Protein AF-A0A534K0C1-F1 (afdb_monomer)

Solvent-accessible surface area (backbone atoms only — not comparable to full-atom values): 7566 Å² total; per-residue (Å²): 139,73,54,65,60,50,39,18,54,50,48,46,52,52,16,50,33,26,53,71,53,78,34,94,55,69,45,80,50,69,63,67,37,82,47,80,21,15,47,16,18,49,89,58,89,22,43,82,37,86,69,65,59,19,77,55,49,61,50,10,54,48,38,34,54,49,29,53,73,37,49,39,75,43,71,44,80,50,68,13,74,98,70,35,84,88,45,22,37,27,16,32,52,31,39,59,28,68,31,44,72,66,38,44,57,21,38,42,40,24,34,36,50,50,46,41,39,15,38,53,53,39,26,73,43,63,38,65,68,30,44,50,49,32,62,79,65,69,54,90,45,86,92,80,108

Radius of gyration: 15.82 Å; Cα contacts (8 Å, |Δi|>4): 281; chains: 1; bounding box: 41×24×43 Å

Nearest PDB structures (foldseek):
  1uwk-assembly1_A  TM=9.991E-01  e=9.475E-19  Pseudomonas putida
  2v7g-assembly1_A  TM=9.984E-01  e=1.342E-18  Pseudomonas putida
  1uwl-assembly1_B  TM=9.986E-01  e=1.597E-18  Pseudomonas putida
  7jfz-assembly1_A  TM=9.959E-01  e=2.134E-18  Legionella pneumophila subsp. pneumophila str. Philadelphia 1
  2fkn-assembly2_D  TM=1.002E+00  e=3.023E-18  Bacillus subtilis

Secondary structure (DSSP, 8-state):
---TTHHHHHHHHHHHHHHHTSSSS-EEEE--S-STTSEE-TTTTTTT-TTS-TT--HHHHHHHHHHHHHT-SEEEEEESTTT-TTS-EEEEEEEEE-S-HHHHHHHHHHHHHHHHHHHHHHHHTT-HHHHHHHHHTT---TTT-

Sequence (145 aa):
WLGYGERARFGMVINRMVASGELSGPIVITRDHLDAGSVASPYRETEGMRDRSDPIADWPILNALLNTAAGADLVAVHNGGGVGIGYSTHAGALVVCDGTEDAERRIERVLTTDPGMGVVRHADAGYEDAIRFAKDHDIRMPSLE

Foldseek 3Di:
DDAAPRQLVVLLVQLQCLQVCVDVFKDKDWDPLPDLQWKQACVPNQPPQLQPCRRVQVRNVVLQVQLVVLPFPDKDWDAQPPNGHPRMIGMITMAMSGNDPVSSSSSNRNSNSNSLSSLQVNVVSPDPVSLVVCVVVVPDDPVND

Mean predicted aligned error: 2.22 Å

Structure (mmCIF, N/CA/C/O backbone):
data_AF-A0A534K0C1-F1
#
_entry.id   AF-A0A534K0C1-F1
#
loop_
_atom_site.group_PDB
_atom_site.id
_atom_site.type_symbol
_atom_site.label_atom_id
_atom_site.label_alt_id
_atom_site.label_comp_id
_atom_site.label_asym_id
_atom_site.label_entity_id
_atom_site.label_seq_id
_atom_site.pdbx_PDB_ins_code
_atom_site.Cartn_x
_atom_site.Cartn_y
_atom_site.Cartn_z
_atom_site.occupancy
_atom_site.B_iso_or_equiv
_atom_site.auth_seq_id
_atom_site.auth_comp_id
_atom_site.auth_asym_id
_atom_site.auth_atom_id
_atom_site.pdbx_PDB_model_num
ATOM 1 N N . TRP A 1 1 ? -2.227 -14.553 0.857 1.00 93.50 1 TRP A N 1
ATOM 2 C CA . TRP A 1 1 ? -1.949 -13.258 0.214 1.00 93.50 1 TRP A CA 1
ATOM 3 C C . TRP A 1 1 ? -3.206 -12.844 -0.517 1.00 93.50 1 TRP A C 1
ATOM 5 O O . TRP A 1 1 ? -3.766 -13.693 -1.194 1.00 93.50 1 TRP A O 1
ATOM 15 N N . LEU A 1 2 ? -3.679 -11.617 -0.297 1.00 98.06 2 LEU A N 1
ATOM 16 C CA . LEU A 1 2 ? -4.923 -11.093 -0.874 1.00 98.06 2 LEU A CA 1
ATOM 17 C C . LEU A 1 2 ? -4.597 -10.006 -1.905 1.00 98.06 2 LEU A C 1
ATOM 19 O O . LEU A 1 2 ? -3.699 -9.189 -1.667 1.00 98.06 2 LEU A O 1
ATOM 23 N N . GLY A 1 3 ? -5.318 -9.999 -3.023 1.00 96.12 3 GLY A N 1
ATOM 24 C CA . GLY A 1 3 ? -5.173 -9.036 -4.115 1.00 96.12 3 GLY A CA 1
ATOM 25 C C . GLY A 1 3 ? -6.109 -7.825 -4.017 1.00 96.12 3 GLY A C 1
ATOM 26 O O . GLY A 1 3 ? -6.735 -7.562 -2.986 1.00 96.12 3 GLY A O 1
ATOM 27 N N . TYR A 1 4 ? -6.198 -7.074 -5.119 1.00 98.00 4 TYR A N 1
ATOM 28 C CA . TYR A 1 4 ? -7.147 -5.968 -5.275 1.00 98.00 4 TYR A CA 1
ATOM 29 C C . TYR A 1 4 ? -8.593 -6.442 -5.043 1.00 98.00 4 TYR A C 1
ATOM 31 O O . TYR A 1 4 ? -8.958 -7.555 -5.416 1.00 98.00 4 TYR A O 1
ATOM 39 N N . GLY A 1 5 ? -9.411 -5.617 -4.386 1.00 96.94 5 GLY A N 1
ATOM 40 C CA . GLY A 1 5 ? -10.784 -5.950 -3.983 1.00 96.94 5 GLY A CA 1
ATOM 41 C C . GLY A 1 5 ? -10.867 -6.878 -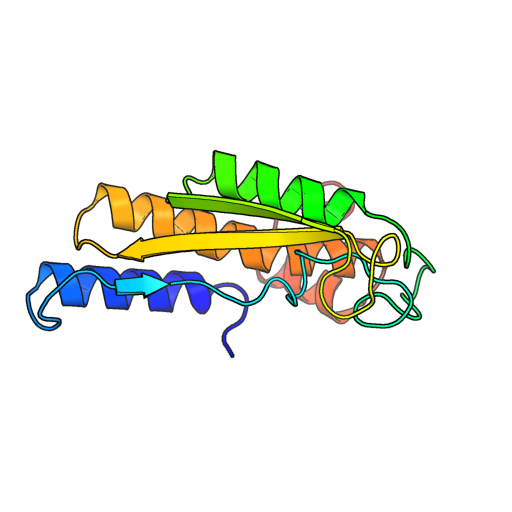2.763 1.00 96.94 5 GLY A C 1
ATOM 42 O O . GLY A 1 5 ? -11.583 -6.582 -1.803 1.00 96.94 5 GLY A O 1
ATOM 43 N N . GLU A 1 6 ? -10.087 -7.961 -2.739 1.00 98.50 6 GLU A N 1
ATOM 44 C CA . GLU A 1 6 ? -10.049 -8.903 -1.613 1.00 98.50 6 GLU A CA 1
ATOM 45 C C . GLU A 1 6 ? -9.558 -8.245 -0.319 1.00 98.50 6 GLU A C 1
ATOM 47 O O . GLU A 1 6 ? -10.139 -8.479 0.742 1.00 98.50 6 GLU A O 1
ATOM 52 N N . ARG A 1 7 ? -8.524 -7.390 -0.396 1.00 98.69 7 ARG A N 1
ATOM 53 C CA . ARG A 1 7 ? -7.996 -6.657 0.770 1.00 98.69 7 ARG A CA 1
ATOM 54 C C . ARG A 1 7 ? -9.055 -5.758 1.409 1.00 98.69 7 ARG A C 1
ATOM 56 O O . ARG A 1 7 ? -9.263 -5.848 2.616 1.00 98.69 7 ARG A O 1
ATOM 63 N N . ALA A 1 8 ? -9.751 -4.945 0.612 1.00 98.44 8 ALA A N 1
ATOM 64 C CA . ALA A 1 8 ? -10.809 -4.064 1.106 1.00 98.44 8 ALA A CA 1
ATOM 65 C C . ALA A 1 8 ? -11.951 -4.864 1.744 1.00 98.44 8 ALA A C 1
ATOM 67 O O . ALA A 1 8 ? -12.356 -4.573 2.870 1.00 98.44 8 ALA A O 1
ATOM 68 N N . ARG A 1 9 ? -12.404 -5.940 1.084 1.00 98.62 9 ARG A N 1
ATOM 69 C CA . ARG A 1 9 ? -13.422 -6.839 1.644 1.00 98.62 9 ARG A CA 1
ATOM 70 C C . ARG A 1 9 ? -12.983 -7.428 2.983 1.00 98.62 9 ARG A C 1
ATOM 72 O O . ARG A 1 9 ? -13.763 -7.414 3.931 1.00 98.62 9 ARG A O 1
ATOM 79 N N . PHE A 1 10 ? -11.755 -7.934 3.063 1.00 98.75 10 PHE A N 1
ATOM 80 C CA . PHE A 1 10 ? -11.210 -8.506 4.290 1.00 98.75 10 PHE A CA 1
ATOM 81 C C . PHE A 1 10 ? -11.162 -7.472 5.421 1.00 98.75 10 PHE A C 1
ATOM 83 O O . PHE A 1 10 ? -11.671 -7.740 6.506 1.00 98.75 10 PHE A O 1
ATOM 90 N N . GLY A 1 11 ? -10.634 -6.273 5.158 1.00 98.62 11 GLY A N 1
ATOM 91 C CA . GLY A 1 11 ? -10.549 -5.215 6.164 1.00 98.62 11 GLY A CA 1
ATOM 92 C C . GLY A 1 11 ? -11.909 -4.768 6.693 1.00 98.62 11 GLY A C 1
ATOM 93 O O . GLY A 1 11 ? -12.073 -4.618 7.902 1.00 98.62 11 GLY A O 1
ATOM 94 N N . MET A 1 12 ? -12.913 -4.634 5.822 1.00 98.62 12 MET A N 1
ATOM 95 C CA . MET A 1 12 ? -14.276 -4.299 6.251 1.00 98.62 12 MET A CA 1
ATOM 96 C C . MET A 1 12 ? -14.887 -5.388 7.1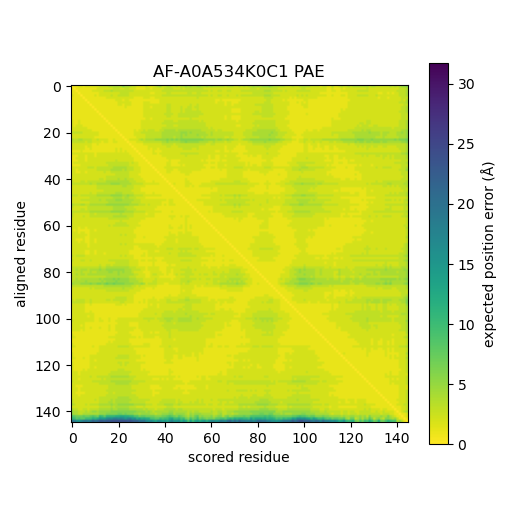42 1.00 98.62 12 MET A C 1
ATOM 98 O O . MET A 1 12 ? -15.526 -5.068 8.142 1.00 98.62 12 MET A O 1
ATOM 102 N N . VAL A 1 13 ? -14.674 -6.674 6.825 1.00 98.75 13 VAL A N 1
ATOM 103 C CA . VAL A 1 13 ? -15.142 -7.777 7.686 1.00 98.75 13 VAL A CA 1
ATOM 104 C C . VAL A 1 13 ? -14.475 -7.710 9.058 1.00 98.75 13 VAL A C 1
ATOM 106 O O . VAL A 1 13 ? -15.177 -7.761 10.064 1.00 98.75 13 VAL A O 1
ATOM 109 N N . ILE A 1 14 ? -13.154 -7.517 9.113 1.00 98.81 14 ILE A N 1
ATOM 110 C CA . ILE A 1 14 ? -12.428 -7.374 10.383 1.00 98.81 14 ILE A CA 1
ATOM 111 C C . ILE A 1 14 ? -12.965 -6.187 11.191 1.00 98.81 14 ILE A C 1
ATOM 113 O O . ILE A 1 14 ? -13.250 -6.343 12.376 1.00 98.81 14 ILE A O 1
ATOM 117 N N . ASN A 1 15 ? -13.182 -5.029 10.562 1.00 98.88 15 ASN A N 1
ATOM 118 C CA . ASN A 1 15 ? -13.728 -3.860 11.252 1.00 98.88 15 ASN A CA 1
ATOM 119 C C . ASN A 1 15 ? -15.119 -4.134 11.843 1.00 98.88 15 ASN A C 1
ATOM 121 O O . ASN A 1 15 ? -15.382 -3.782 12.990 1.00 98.88 15 ASN A O 1
ATOM 125 N N . ARG A 1 16 ? -15.995 -4.838 11.115 1.00 98.75 16 ARG A N 1
ATOM 126 C CA . ARG A 1 16 ? -17.322 -5.236 11.624 1.00 98.75 16 ARG A CA 1
ATOM 127 C C . ARG A 1 16 ? -17.237 -6.230 12.779 1.00 98.75 16 ARG A C 1
ATOM 129 O O . ARG A 1 16 ? -18.015 -6.133 13.726 1.00 98.75 16 ARG A O 1
ATOM 136 N N . MET A 1 17 ? -16.291 -7.164 12.732 1.00 98.88 17 MET A N 1
ATOM 137 C CA . MET A 1 17 ? -16.059 -8.102 13.831 1.00 98.88 17 MET A CA 1
ATOM 138 C C . MET A 1 17 ? -15.576 -7.377 15.097 1.00 98.88 17 MET A C 1
ATOM 140 O O . MET A 1 17 ? -16.030 -7.713 16.188 1.00 98.88 17 MET A O 1
ATOM 144 N N . VAL A 1 18 ? -14.742 -6.338 14.964 1.00 98.81 18 VAL A N 1
ATOM 145 C CA . VAL A 1 18 ? -14.370 -5.454 16.087 1.00 98.81 18 VAL A CA 1
ATOM 146 C C . VAL A 1 18 ? -15.591 -4.685 16.602 1.00 98.81 18 VAL A C 1
ATOM 148 O O . VAL A 1 18 ? -15.852 -4.691 17.802 1.00 98.81 18 VAL A O 1
ATOM 151 N N . ALA A 1 19 ? -16.393 -4.094 15.711 1.00 98.69 19 ALA A N 1
ATOM 152 C CA . ALA A 1 19 ? -17.593 -3.337 16.084 1.00 98.69 19 ALA A CA 1
ATOM 153 C C . ALA A 1 19 ? -18.636 -4.186 16.836 1.00 98.69 19 ALA A C 1
ATOM 155 O O . ALA A 1 19 ? -19.276 -3.714 17.773 1.00 98.69 19 ALA A O 1
ATOM 156 N N . SER A 1 20 ? -18.807 -5.447 16.428 1.00 98.62 20 SER A N 1
ATOM 157 C CA . SER A 1 20 ? -19.745 -6.390 17.054 1.00 98.62 20 SER A CA 1
ATOM 158 C C . SER A 1 20 ? -19.242 -7.001 18.368 1.00 98.62 20 SER A C 1
ATOM 160 O O . SER A 1 20 ? -20.021 -7.633 19.080 1.00 98.62 20 SER A O 1
ATOM 162 N N . GLY A 1 21 ? -17.956 -6.834 18.691 1.00 98.56 21 GLY A N 1
ATOM 163 C CA . GLY A 1 21 ? -17.312 -7.472 19.838 1.00 98.56 21 GLY A CA 1
ATOM 164 C C . GLY A 1 21 ? -16.950 -8.948 19.634 1.00 98.56 21 GLY A C 1
ATOM 165 O O . GLY A 1 21 ? -16.501 -9.585 20.585 1.00 98.56 21 GLY A O 1
ATOM 166 N N . GLU A 1 22 ? -17.107 -9.503 18.423 1.00 98.69 22 GLU A N 1
ATOM 167 C CA . GLU A 1 22 ? -16.575 -10.832 18.075 1.00 98.69 22 GLU A CA 1
ATOM 168 C C . GLU A 1 22 ? -15.044 -10.864 18.213 1.00 98.69 22 GLU A C 1
ATOM 170 O O . GLU A 1 22 ? -14.474 -11.842 18.700 1.00 98.69 22 GLU A O 1
ATOM 175 N N . LEU A 1 23 ? -14.379 -9.764 17.844 1.00 98.50 23 LEU A N 1
ATOM 176 C CA . LEU A 1 23 ? -12.972 -9.519 18.154 1.00 98.50 23 LEU A CA 1
ATOM 177 C C . LEU A 1 23 ? -12.864 -8.611 19.380 1.00 98.50 23 LEU A C 1
ATOM 179 O O . LEU A 1 23 ? -13.482 -7.552 19.446 1.00 98.50 23 LEU A O 1
ATOM 183 N N . SER A 1 24 ? -12.036 -9.011 20.347 1.00 98.25 24 SER A N 1
ATOM 184 C CA . SER A 1 24 ? -11.956 -8.367 21.665 1.00 98.25 24 SER A CA 1
ATOM 185 C C . SER A 1 24 ? -11.278 -6.991 21.679 1.00 98.25 24 SER A C 1
ATOM 187 O O . SER A 1 24 ? -11.190 -6.371 22.737 1.00 98.25 24 SER A O 1
ATOM 189 N N . GLY A 1 25 ? -10.743 -6.521 20.552 1.00 98.25 25 GLY A N 1
ATOM 190 C CA . GLY A 1 25 ? -10.083 -5.224 20.456 1.00 98.25 25 GLY A CA 1
ATOM 191 C C . GLY A 1 25 ? -9.660 -4.869 19.029 1.00 98.25 25 GLY A C 1
ATOM 192 O O . GLY A 1 25 ? -9.810 -5.699 18.128 1.00 98.25 25 GLY A O 1
ATOM 193 N N . PRO A 1 26 ? -9.132 -3.648 18.820 1.00 98.69 26 PRO A N 1
ATOM 194 C CA . PRO A 1 26 ? -8.742 -3.170 17.500 1.00 98.69 26 PRO A CA 1
ATOM 195 C C . PRO A 1 26 ? -7.664 -4.029 16.839 1.00 98.69 26 PRO A C 1
ATOM 197 O O . PRO A 1 26 ? -6.756 -4.533 17.504 1.00 98.69 26 PRO A O 1
ATOM 200 N N . ILE A 1 27 ? -7.733 -4.137 15.513 1.00 98.81 27 ILE A N 1
ATOM 201 C CA . ILE A 1 27 ? -6.785 -4.905 14.698 1.00 98.81 27 ILE A CA 1
ATOM 202 C C . ILE A 1 27 ? -6.060 -3.978 13.731 1.00 98.81 27 ILE A C 1
ATOM 204 O O . ILE A 1 27 ? -6.682 -3.179 13.039 1.00 98.81 27 ILE A O 1
ATOM 208 N N . VAL A 1 28 ? -4.740 -4.118 13.636 1.00 98.75 28 VAL A N 1
ATOM 209 C CA . VAL A 1 28 ? -3.944 -3.434 12.612 1.00 98.75 28 VAL A CA 1
ATOM 210 C C . VAL A 1 28 ? -3.843 -4.318 11.376 1.00 98.75 28 VAL A C 1
ATOM 212 O O . VAL A 1 28 ? -3.424 -5.472 11.470 1.00 98.75 28 VAL A O 1
ATOM 215 N N . ILE A 1 29 ? -4.175 -3.763 10.213 1.00 98.75 29 ILE A N 1
ATOM 216 C CA . ILE A 1 29 ? -3.898 -4.373 8.911 1.00 98.75 29 ILE A CA 1
ATOM 217 C C . ILE A 1 29 ? -2.739 -3.616 8.277 1.00 98.75 29 ILE A C 1
ATOM 219 O O . ILE A 1 29 ? -2.788 -2.399 8.119 1.00 98.75 29 ILE A O 1
ATOM 223 N N . THR A 1 30 ? -1.695 -4.352 7.919 1.00 98.38 30 THR A N 1
ATOM 224 C CA . THR A 1 30 ? -0.476 -3.833 7.297 1.00 98.38 30 THR A CA 1
ATOM 225 C C . THR A 1 30 ? 0.094 -4.868 6.327 1.00 98.38 30 THR A C 1
ATOM 227 O O . THR A 1 30 ? -0.445 -5.970 6.183 1.00 98.38 30 THR A O 1
ATOM 230 N N . ARG A 1 31 ? 1.201 -4.522 5.676 1.00 98.62 31 ARG A N 1
ATOM 231 C CA . ARG A 1 31 ? 1.998 -5.391 4.810 1.00 98.62 31 ARG A CA 1
ATOM 232 C C . ARG A 1 31 ? 3.481 -5.043 4.922 1.00 98.62 31 ARG A C 1
ATOM 234 O O . ARG A 1 31 ? 3.848 -4.002 5.464 1.00 98.62 31 ARG A O 1
ATOM 241 N N . ASP A 1 32 ? 4.326 -5.903 4.367 1.00 98.56 32 ASP A N 1
ATOM 242 C CA . ASP A 1 32 ? 5.701 -5.516 4.053 1.00 98.56 32 ASP A CA 1
ATOM 243 C C . ASP A 1 32 ? 5.706 -4.401 2.983 1.00 98.56 32 ASP A C 1
ATOM 245 O O . ASP A 1 32 ? 4.730 -4.191 2.258 1.00 98.56 32 ASP A O 1
ATOM 249 N N . HIS A 1 33 ? 6.815 -3.675 2.873 1.00 98.69 33 HIS A N 1
ATOM 250 C CA . HIS A 1 33 ? 7.054 -2.716 1.799 1.00 98.69 33 HIS A CA 1
ATOM 251 C C . HIS A 1 33 ? 7.288 -3.413 0.444 1.00 98.69 33 HIS A C 1
ATOM 253 O O . HIS A 1 33 ? 7.167 -2.760 -0.594 1.00 98.69 33 HIS A O 1
ATOM 259 N N . LEU A 1 34 ? 7.594 -4.717 0.449 1.00 98.56 34 LEU A N 1
ATOM 260 C CA . LEU A 1 34 ? 7.551 -5.583 -0.727 1.00 98.56 34 LEU A CA 1
ATOM 261 C C . LEU A 1 34 ? 6.087 -5.874 -1.088 1.00 98.56 34 LEU A C 1
ATOM 263 O O . LEU A 1 34 ? 5.463 -6.782 -0.539 1.00 98.56 34 LEU A O 1
ATOM 267 N N . ASP A 1 35 ? 5.544 -5.091 -2.015 1.00 98.62 35 ASP A N 1
ATOM 268 C CA . ASP A 1 35 ? 4.221 -5.300 -2.604 1.00 98.62 35 ASP A CA 1
ATOM 269 C C . ASP A 1 35 ? 4.140 -4.660 -3.998 1.00 98.62 35 ASP A C 1
ATOM 271 O O . ASP A 1 35 ? 4.962 -3.818 -4.364 1.00 98.62 35 ASP A O 1
ATOM 275 N N . ALA A 1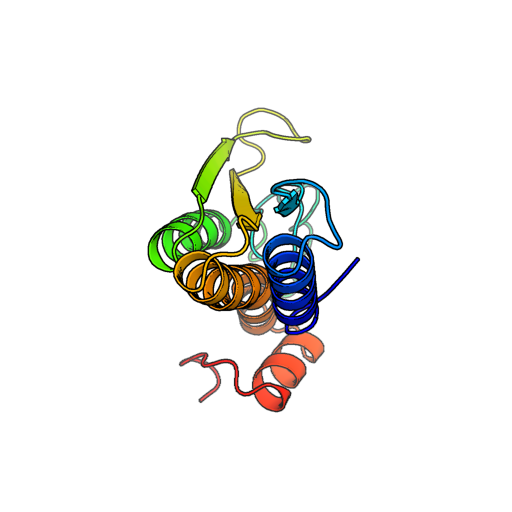 36 ? 3.142 -5.060 -4.790 1.00 96.75 36 ALA A N 1
ATOM 276 C CA . ALA A 1 36 ? 3.078 -4.794 -6.230 1.00 96.75 36 ALA A CA 1
ATOM 277 C C . ALA A 1 36 ? 3.200 -3.305 -6.622 1.00 96.75 36 ALA A C 1
ATOM 279 O O . ALA A 1 36 ? 3.693 -2.987 -7.703 1.00 96.75 36 ALA A O 1
ATOM 280 N N . GLY A 1 37 ? 2.733 -2.383 -5.777 1.00 98.12 37 GLY A N 1
ATOM 281 C CA . GLY A 1 37 ? 2.737 -0.943 -6.060 1.00 98.12 37 GLY A CA 1
ATOM 282 C C . GLY A 1 37 ? 3.713 -0.122 -5.229 1.00 98.12 37 GLY A C 1
ATOM 283 O O . GLY A 1 37 ? 3.731 1.097 -5.370 1.00 98.12 37 GLY A O 1
ATOM 284 N N . SER A 1 38 ? 4.476 -0.742 -4.328 1.00 98.69 38 SER A N 1
ATOM 285 C CA . SER A 1 38 ? 5.081 -0.023 -3.203 1.00 98.69 38 SER A CA 1
ATOM 286 C C . SER A 1 38 ? 6.597 -0.091 -3.134 1.00 98.69 38 SER A C 1
ATOM 288 O O . SER A 1 38 ? 7.168 0.347 -2.139 1.00 98.69 38 SER A O 1
ATOM 290 N N . VAL A 1 39 ? 7.269 -0.606 -4.161 1.00 98.81 39 VAL A N 1
ATOM 291 C CA . VAL A 1 39 ? 8.730 -0.713 -4.190 1.00 98.81 39 VAL A CA 1
ATOM 292 C C . VAL A 1 39 ? 9.278 -0.498 -5.596 1.00 98.81 39 VAL A C 1
ATOM 294 O O . VAL A 1 39 ? 8.724 -0.980 -6.581 1.00 98.81 39 VAL A O 1
ATOM 297 N N . ALA A 1 40 ? 10.390 0.228 -5.664 1.00 98.81 40 ALA A N 1
ATOM 298 C CA . ALA A 1 40 ? 11.319 0.234 -6.782 1.00 98.81 40 ALA A CA 1
ATOM 299 C C . ALA A 1 40 ? 12.649 -0.343 -6.285 1.00 98.81 40 ALA A C 1
ATOM 301 O O . ALA A 1 40 ? 13.264 0.216 -5.374 1.00 98.81 40 ALA A O 1
ATOM 302 N N . SER A 1 41 ? 13.062 -1.482 -6.840 1.00 98.69 41 SER A N 1
ATOM 303 C CA . SER A 1 41 ? 14.306 -2.176 -6.504 1.00 98.69 41 SER A CA 1
ATOM 304 C C . SER A 1 41 ? 14.814 -2.971 -7.720 1.00 98.69 41 SER A C 1
ATOM 306 O O . SER A 1 41 ? 14.396 -4.114 -7.925 1.00 98.69 41 SER A O 1
ATOM 308 N N . PRO A 1 42 ? 15.723 -2.391 -8.531 1.00 98.44 42 PRO A N 1
ATOM 309 C CA . PRO A 1 42 ? 16.172 -2.976 -9.804 1.00 98.44 42 PRO A CA 1
ATOM 310 C C . PRO A 1 42 ? 16.923 -4.307 -9.704 1.00 98.44 42 PRO A C 1
ATOM 312 O O . PRO A 1 42 ? 17.194 -4.928 -10.721 1.00 98.44 42 PRO A O 1
ATOM 315 N N . TYR A 1 43 ? 17.302 -4.718 -8.495 1.00 97.81 43 TYR A N 1
ATOM 316 C CA . TYR A 1 43 ? 18.033 -5.960 -8.222 1.00 97.81 43 TYR A CA 1
ATOM 317 C C . TYR A 1 43 ? 17.172 -6.969 -7.449 1.00 97.81 43 TYR A C 1
ATOM 319 O O . TYR A 1 43 ? 17.703 -7.865 -6.789 1.00 97.81 43 TYR A O 1
ATOM 327 N N . ARG A 1 44 ? 15.851 -6.733 -7.412 1.00 98.50 44 ARG A N 1
ATOM 328 C CA . ARG A 1 44 ? 14.879 -7.571 -6.714 1.00 98.50 44 ARG A CA 1
ATOM 329 C C . ARG A 1 44 ? 13.475 -7.405 -7.310 1.00 98.50 44 ARG A C 1
ATOM 331 O O . ARG A 1 44 ? 13.182 -8.008 -8.331 1.00 98.50 44 ARG A O 1
ATOM 338 N N . GLU A 1 45 ? 12.586 -6.613 -6.710 1.00 98.69 45 GLU A N 1
ATOM 339 C CA . GLU A 1 45 ? 11.161 -6.579 -7.091 1.00 98.69 45 GLU A CA 1
ATOM 340 C C . GLU A 1 45 ? 10.867 -5.979 -8.461 1.00 98.69 45 GLU A C 1
ATOM 342 O O . GLU A 1 45 ? 9.846 -6.304 -9.063 1.00 98.69 45 GLU A O 1
ATOM 347 N N . THR A 1 46 ? 11.721 -5.075 -8.934 1.00 98.75 46 THR A N 1
ATOM 348 C CA . THR A 1 46 ? 11.547 -4.405 -10.227 1.00 98.75 46 THR A CA 1
ATOM 349 C C . THR A 1 46 ? 12.654 -4.772 -11.204 1.00 98.75 46 THR A C 1
ATOM 351 O O . THR A 1 46 ? 12.851 -4.064 -12.183 1.00 98.75 46 THR A O 1
ATOM 354 N N . GLU A 1 47 ? 13.374 -5.865 -10.947 1.00 98.69 47 GLU A N 1
ATOM 355 C CA . GLU A 1 47 ? 14.378 -6.397 -11.864 1.00 98.69 47 GLU A CA 1
ATOM 356 C C . GLU A 1 47 ? 13.714 -6.926 -13.142 1.00 98.69 47 GLU A C 1
ATOM 358 O O . GLU A 1 47 ? 12.819 -7.772 -13.097 1.00 98.69 47 GLU A O 1
ATOM 363 N N . GLY A 1 48 ? 14.170 -6.444 -14.298 1.00 98.38 48 GLY A N 1
ATOM 364 C CA . GLY A 1 48 ? 13.740 -6.939 -15.599 1.00 98.38 48 GLY A CA 1
ATOM 365 C C . GLY A 1 48 ? 12.290 -6.601 -15.934 1.00 98.38 48 GLY A C 1
ATOM 366 O O . GLY A 1 48 ? 11.608 -7.419 -16.558 1.00 98.38 48 GLY A O 1
ATOM 367 N N . MET A 1 49 ? 11.807 -5.414 -15.545 1.00 98.69 49 MET A N 1
ATOM 368 C CA . MET A 1 49 ? 10.477 -4.955 -15.956 1.00 98.69 49 MET A CA 1
ATOM 369 C C . MET A 1 49 ? 10.366 -4.996 -17.489 1.00 98.69 49 MET A C 1
ATOM 371 O O . MET A 1 49 ? 11.317 -4.675 -18.204 1.00 98.69 49 MET A O 1
ATOM 375 N N . ARG A 1 50 ? 9.199 -5.390 -18.016 1.00 98.06 50 ARG A N 1
ATOM 376 C CA . ARG A 1 50 ? 8.975 -5.598 -19.461 1.00 98.06 50 ARG A CA 1
ATOM 377 C C . ARG A 1 50 ? 9.373 -4.393 -20.324 1.00 98.06 50 ARG A C 1
ATOM 379 O O . ARG A 1 50 ? 9.9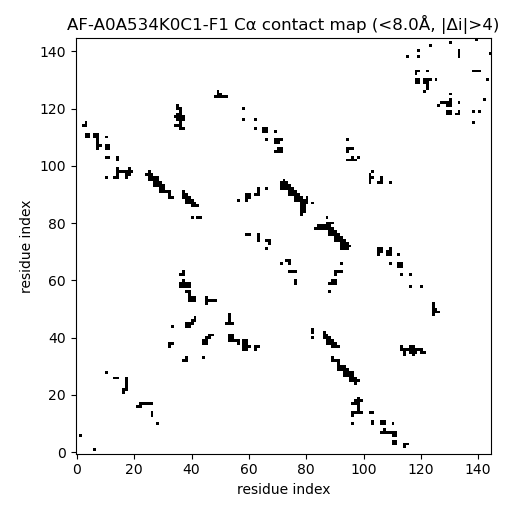10 -4.572 -21.416 1.00 98.06 50 ARG A O 1
ATOM 386 N N . ASP A 1 51 ? 9.125 -3.188 -19.832 1.00 98.25 51 ASP A N 1
ATOM 387 C CA . ASP A 1 51 ? 9.442 -1.908 -20.469 1.00 98.25 51 ASP A CA 1
ATOM 388 C C . ASP A 1 51 ? 10.787 -1.304 -20.017 1.00 98.25 51 ASP A C 1
ATOM 390 O O . ASP A 1 51 ? 11.169 -0.232 -20.484 1.00 98.25 51 ASP A O 1
ATOM 394 N N . ARG A 1 52 ? 11.529 -2.003 -19.147 1.00 98.25 52 ARG A N 1
ATOM 395 C CA . ARG A 1 52 ? 12.789 -1.569 -18.521 1.00 98.25 52 ARG A CA 1
ATOM 396 C C . ARG A 1 52 ? 12.653 -0.370 -17.578 1.00 98.25 52 ARG A C 1
ATOM 398 O O . ARG A 1 52 ? 13.621 0.361 -17.356 1.00 98.25 52 ARG A O 1
ATOM 405 N N . SER A 1 53 ? 11.468 -0.173 -17.001 1.00 98.56 53 SER A N 1
ATOM 406 C CA . SER A 1 53 ? 11.195 0.839 -15.967 1.00 98.56 53 SER A CA 1
ATOM 407 C C . SER A 1 53 ? 11.785 0.513 -14.585 1.00 98.56 53 SER A C 1
ATOM 409 O O . SER A 1 53 ? 11.422 1.144 -13.591 1.00 98.56 53 SER A O 1
ATOM 411 N N . ASP A 1 54 ? 12.712 -0.444 -14.495 1.00 98.44 54 ASP A N 1
ATOM 412 C CA . ASP A 1 54 ? 13.287 -0.993 -13.267 1.00 98.44 54 ASP A CA 1
ATOM 413 C C . ASP A 1 54 ? 13.639 0.068 -12.201 1.00 98.44 54 ASP A C 1
ATOM 415 O O . ASP A 1 54 ? 13.226 -0.111 -11.049 1.00 98.44 54 ASP A O 1
ATOM 419 N N . PRO A 1 55 ? 14.355 1.176 -12.516 1.00 98.06 55 PRO A N 1
ATOM 420 C CA . PRO A 1 55 ? 14.787 2.153 -11.514 1.00 98.06 55 PRO A CA 1
ATOM 421 C C . PRO A 1 55 ? 13.765 3.261 -11.215 1.00 98.06 55 PRO A C 1
ATOM 423 O O . PRO A 1 55 ? 14.071 4.147 -10.415 1.00 98.06 55 PRO A O 1
ATOM 426 N N . ILE A 1 56 ? 12.582 3.264 -11.841 1.00 98.69 56 ILE A N 1
ATOM 427 C CA . ILE A 1 56 ? 11.593 4.335 -11.654 1.00 98.69 56 ILE A CA 1
ATOM 428 C C . ILE A 1 56 ? 11.009 4.269 -10.235 1.00 98.69 56 ILE A C 1
ATOM 430 O O . ILE A 1 56 ? 10.183 3.413 -9.913 1.00 98.69 56 ILE A O 1
ATOM 434 N N . ALA A 1 57 ? 11.430 5.213 -9.389 1.00 98.50 57 ALA A N 1
ATOM 435 C CA . ALA A 1 57 ? 11.039 5.314 -7.983 1.00 98.50 57 ALA A CA 1
ATOM 436 C C . ALA A 1 57 ? 9.803 6.198 -7.732 1.00 98.50 57 ALA A C 1
ATOM 438 O O . ALA A 1 57 ? 9.420 6.388 -6.578 1.00 98.50 57 ALA A O 1
ATOM 439 N N . ASP A 1 58 ? 9.150 6.705 -8.778 1.00 98.81 58 ASP A N 1
ATOM 440 C CA . ASP A 1 58 ? 7.938 7.521 -8.634 1.00 98.81 58 ASP A CA 1
ATOM 441 C C . ASP A 1 58 ? 6.785 6.711 -8.021 1.00 98.81 58 ASP A C 1
ATOM 443 O O . ASP A 1 58 ? 6.074 7.193 -7.143 1.00 98.81 58 ASP A O 1
ATOM 447 N N . TRP A 1 59 ? 6.644 5.442 -8.413 1.00 98.75 59 TRP A N 1
ATOM 448 C CA . TRP A 1 59 ? 5.574 4.549 -7.960 1.00 98.75 59 TRP A CA 1
ATOM 449 C C . TRP A 1 59 ? 5.488 4.359 -6.436 1.00 98.75 59 TRP A C 1
ATOM 451 O O . TRP A 1 59 ? 4.415 4.605 -5.883 1.00 98.75 59 TRP A O 1
ATOM 461 N N . PRO A 1 60 ? 6.559 3.976 -5.708 1.00 98.81 60 PRO A N 1
ATOM 462 C CA . PRO A 1 60 ? 6.501 3.882 -4.249 1.00 98.81 60 PRO A CA 1
ATOM 463 C C . PRO A 1 60 ? 6.230 5.234 -3.569 1.00 98.81 60 PRO A C 1
ATOM 465 O O . PRO A 1 60 ? 5.573 5.269 -2.530 1.00 98.81 60 PRO A O 1
ATOM 468 N N . ILE A 1 61 ? 6.679 6.355 -4.145 1.00 98.81 61 ILE A N 1
ATOM 469 C CA . ILE A 1 61 ? 6.381 7.695 -3.612 1.00 98.81 61 ILE A CA 1
ATOM 470 C C . ILE A 1 61 ? 4.889 8.011 -3.794 1.00 98.81 61 ILE A C 1
ATOM 472 O O . ILE A 1 61 ? 4.224 8.429 -2.845 1.00 98.81 61 ILE A O 1
ATOM 476 N N . LEU A 1 62 ? 4.333 7.748 -4.980 1.00 98.81 62 LEU A N 1
ATOM 477 C CA . LEU A 1 62 ? 2.905 7.900 -5.262 1.00 98.81 62 LEU A CA 1
ATOM 478 C C . LEU A 1 62 ? 2.047 6.961 -4.409 1.00 98.81 62 LEU A C 1
ATOM 480 O O . LEU A 1 62 ? 0.990 7.380 -3.947 1.00 98.81 62 LEU A O 1
ATOM 484 N N . ASN A 1 63 ? 2.499 5.734 -4.135 1.00 98.88 63 ASN A N 1
ATOM 485 C CA . ASN A 1 63 ? 1.834 4.818 -3.206 1.00 98.88 63 ASN A CA 1
ATOM 486 C C . ASN A 1 63 ? 1.707 5.441 -1.806 1.00 98.88 63 ASN A C 1
ATOM 488 O O . ASN A 1 63 ? 0.614 5.469 -1.244 1.00 98.88 63 ASN A O 1
ATOM 492 N N . ALA A 1 64 ? 2.792 6.009 -1.271 1.00 98.88 64 ALA A N 1
ATOM 493 C CA . ALA A 1 64 ? 2.769 6.680 0.027 1.00 98.88 64 ALA A CA 1
ATOM 494 C C . ALA A 1 64 ? 1.832 7.900 0.040 1.00 98.88 64 ALA A C 1
ATOM 496 O O . ALA A 1 64 ? 1.012 8.049 0.951 1.00 98.88 64 ALA A O 1
ATOM 497 N N . LEU A 1 65 ? 1.914 8.758 -0.981 1.00 98.88 65 LEU A N 1
ATOM 498 C CA . LEU A 1 65 ? 1.068 9.950 -1.095 1.00 98.88 65 LEU A CA 1
ATOM 499 C C . LEU A 1 65 ? -0.414 9.582 -1.229 1.00 98.88 65 LEU A C 1
ATOM 501 O O . LEU A 1 65 ? -1.260 10.173 -0.556 1.00 98.88 65 LEU A O 1
ATOM 505 N N . LEU A 1 66 ? -0.732 8.577 -2.046 1.00 98.69 66 LEU A N 1
ATOM 506 C CA . LEU A 1 66 ? -2.102 8.126 -2.250 1.00 98.69 66 LEU A CA 1
ATOM 507 C C . LEU A 1 66 ? -2.673 7.467 -0.992 1.00 98.69 66 LEU A C 1
ATOM 509 O O . LEU A 1 66 ? -3.806 7.763 -0.629 1.00 98.69 66 LEU A O 1
ATOM 513 N N . ASN A 1 67 ? -1.895 6.647 -0.282 1.00 98.81 67 ASN A N 1
ATOM 514 C CA . ASN A 1 67 ? -2.330 6.052 0.985 1.00 98.81 67 ASN A CA 1
ATOM 515 C C . ASN A 1 67 ? -2.523 7.106 2.084 1.00 98.81 67 ASN A C 1
ATOM 517 O O . ASN A 1 67 ? -3.473 7.016 2.862 1.00 98.81 67 ASN A O 1
ATOM 521 N N . THR A 1 68 ? -1.686 8.148 2.100 1.00 98.88 68 THR A N 1
ATOM 522 C CA . THR A 1 68 ? -1.881 9.317 2.973 1.00 98.88 68 THR A CA 1
ATOM 523 C C . THR A 1 68 ? -3.211 10.003 2.661 1.00 98.88 68 THR A C 1
ATOM 525 O O . THR A 1 68 ? -4.009 10.244 3.562 1.00 98.88 68 THR A O 1
ATOM 528 N N . ALA A 1 69 ? -3.490 10.266 1.382 1.00 98.69 69 ALA A N 1
ATOM 529 C CA . ALA A 1 69 ? -4.730 10.905 0.948 1.00 98.69 69 ALA A CA 1
ATOM 530 C C . ALA A 1 69 ? -5.977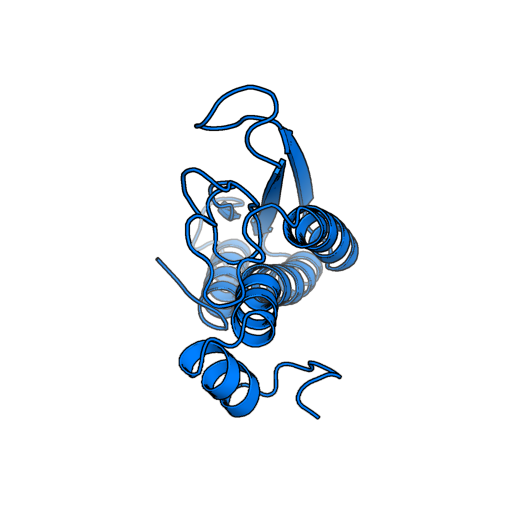 10.024 1.169 1.00 98.69 69 ALA A C 1
ATOM 532 O O . ALA A 1 69 ? -7.054 10.538 1.467 1.00 98.69 69 ALA A O 1
ATOM 533 N N . ALA A 1 70 ? -5.841 8.702 1.044 1.00 98.44 70 ALA A N 1
ATOM 534 C CA . ALA A 1 70 ? -6.922 7.741 1.254 1.00 98.44 70 ALA A CA 1
ATOM 535 C C . ALA A 1 70 ? -7.329 7.611 2.735 1.00 98.44 70 ALA A C 1
ATOM 537 O O . ALA A 1 70 ? -8.489 7.283 3.024 1.00 98.44 70 ALA A O 1
ATOM 538 N N . GLY A 1 71 ? -6.408 7.925 3.655 1.00 98.62 71 GLY A N 1
ATOM 539 C CA . GLY A 1 71 ? -6.637 7.950 5.100 1.00 98.62 71 GLY A CA 1
ATOM 540 C C . GLY A 1 71 ? -5.974 6.806 5.867 1.00 98.62 71 GLY A C 1
ATOM 541 O O . GLY A 1 71 ? -6.567 6.309 6.821 1.00 98.62 71 GLY A O 1
ATOM 542 N N . ALA A 1 72 ? -4.786 6.358 5.450 1.00 98.75 72 ALA A N 1
ATOM 543 C CA . ALA A 1 72 ? -3.998 5.399 6.223 1.00 98.75 72 ALA A CA 1
ATOM 544 C C . ALA A 1 72 ? -3.585 5.992 7.583 1.00 98.75 72 ALA A C 1
ATOM 546 O O . ALA A 1 72 ? -3.267 7.178 7.675 1.00 98.75 72 ALA A O 1
ATOM 547 N N . ASP A 1 73 ? -3.557 5.164 8.629 1.00 98.62 73 ASP A N 1
ATOM 548 C CA . ASP A 1 73 ? -3.242 5.607 9.996 1.00 98.62 73 ASP A CA 1
ATOM 549 C C . ASP A 1 73 ? -1.734 5.824 10.207 1.00 98.62 73 ASP A C 1
ATOM 551 O O . ASP A 1 73 ? -1.320 6.648 11.021 1.00 98.62 73 ASP A O 1
ATOM 555 N N . LEU A 1 74 ? -0.899 5.110 9.447 1.00 98.62 74 LEU A N 1
ATOM 556 C CA . LEU A 1 74 ? 0.535 5.370 9.340 1.00 98.62 74 LEU A CA 1
ATOM 557 C C . LEU A 1 74 ? 1.006 5.073 7.920 1.00 98.62 74 LEU A C 1
ATOM 559 O O . LEU A 1 74 ? 0.639 4.055 7.332 1.00 98.62 74 LEU A O 1
ATOM 563 N N . VAL A 1 75 ? 1.861 5.955 7.403 1.00 98.81 75 VAL A N 1
ATOM 564 C CA . VAL A 1 75 ? 2.554 5.806 6.122 1.00 98.81 75 VAL A CA 1
ATOM 565 C C . VAL A 1 75 ? 4.047 6.010 6.346 1.00 98.81 75 VAL A C 1
ATOM 567 O O . VAL A 1 75 ? 4.454 6.933 7.051 1.00 98.81 75 VAL A O 1
ATOM 570 N N . ALA A 1 76 ? 4.867 5.154 5.743 1.00 98.50 76 ALA A N 1
ATOM 571 C CA . ALA A 1 76 ? 6.318 5.207 5.842 1.00 98.50 76 ALA A CA 1
ATOM 572 C C . ALA A 1 76 ? 6.958 5.140 4.455 1.00 98.50 76 ALA A C 1
ATOM 574 O O . ALA A 1 76 ? 6.577 4.307 3.636 1.00 98.50 76 ALA A O 1
ATOM 575 N N . VAL A 1 77 ? 7.968 5.977 4.215 1.00 98.75 77 VAL A N 1
ATOM 576 C CA . VAL A 1 77 ? 8.816 5.937 3.016 1.00 98.75 77 VAL A CA 1
ATOM 577 C C . VAL A 1 77 ? 10.239 5.649 3.460 1.00 98.75 77 VAL A C 1
ATOM 579 O O . VAL A 1 77 ? 10.792 6.383 4.276 1.00 98.75 77 VAL A O 1
ATOM 582 N N . HIS A 1 78 ? 10.830 4.584 2.929 1.00 98.81 78 HIS A N 1
ATOM 583 C CA . HIS A 1 78 ? 12.150 4.103 3.318 1.00 98.81 78 HIS A CA 1
ATOM 584 C C . HIS A 1 78 ? 13.065 3.928 2.100 1.00 98.81 78 HIS A C 1
ATOM 586 O O . HIS A 1 78 ? 12.610 3.785 0.962 1.00 98.81 78 HIS A O 1
ATOM 592 N N . ASN A 1 79 ? 14.372 3.930 2.369 1.00 98.62 79 ASN A N 1
ATOM 593 C CA . ASN A 1 79 ? 15.419 3.642 1.396 1.00 98.62 79 ASN A CA 1
ATOM 594 C C . ASN A 1 79 ? 16.236 2.423 1.837 1.00 98.62 79 ASN A C 1
ATOM 596 O O . ASN A 1 79 ? 16.573 2.286 3.014 1.00 98.62 79 ASN A O 1
ATOM 600 N N . GLY A 1 80 ? 16.592 1.582 0.871 1.00 98.12 80 GLY A N 1
ATOM 601 C CA . GLY A 1 80 ? 17.590 0.529 1.018 1.00 98.12 80 GLY A CA 1
ATOM 602 C C . GLY A 1 80 ? 17.157 -0.708 1.801 1.00 98.12 80 GLY A C 1
ATOM 603 O O . GLY A 1 80 ? 17.997 -1.550 2.125 1.00 98.12 80 GLY A O 1
ATOM 604 N N . GLY A 1 81 ? 15.867 -0.859 2.100 1.00 98.44 81 GLY A N 1
ATOM 605 C CA . GLY A 1 81 ? 15.336 -2.079 2.695 1.00 98.44 81 GLY A CA 1
ATOM 606 C C . GLY A 1 81 ? 15.629 -3.289 1.809 1.00 98.44 81 GLY A C 1
ATOM 607 O O . GLY A 1 81 ? 15.414 -3.263 0.596 1.00 98.44 81 GLY A O 1
ATOM 608 N N . GLY A 1 82 ? 16.151 -4.351 2.425 1.00 98.25 82 GLY A N 1
ATOM 609 C CA . GLY A 1 82 ? 16.478 -5.617 1.772 1.00 98.25 82 GLY A CA 1
ATOM 610 C C . GLY A 1 82 ? 17.774 -5.621 0.960 1.00 98.25 82 GLY A C 1
ATOM 611 O O . GLY A 1 82 ? 18.593 -6.513 1.153 1.00 98.25 82 GLY A O 1
ATOM 612 N N . VAL A 1 83 ? 17.967 -4.635 0.083 1.00 97.81 83 VAL A N 1
ATOM 613 C CA . VAL A 1 83 ? 19.071 -4.597 -0.900 1.00 97.81 83 VAL A CA 1
ATOM 614 C C . VAL A 1 83 ? 20.187 -3.595 -0.568 1.00 97.81 83 VAL A C 1
ATOM 616 O O . VAL A 1 83 ? 21.194 -3.542 -1.267 1.00 97.81 83 VAL A O 1
ATOM 619 N N . GLY A 1 84 ? 20.052 -2.829 0.517 1.00 97.81 84 GLY A N 1
ATOM 620 C CA . GLY A 1 84 ? 21.062 -1.877 0.983 1.00 97.81 84 GLY A CA 1
ATOM 621 C C . GLY A 1 84 ? 20.883 -0.453 0.445 1.00 97.81 84 GLY A C 1
ATOM 622 O O . GLY A 1 84 ? 20.117 -0.192 -0.481 1.00 97.81 84 GLY A O 1
ATOM 623 N N . ILE A 1 85 ? 21.590 0.492 1.071 1.00 98.12 85 ILE A N 1
ATOM 624 C CA . ILE A 1 85 ? 21.466 1.939 0.822 1.00 98.12 85 ILE A CA 1
ATOM 625 C C . ILE A 1 85 ? 21.648 2.259 -0.666 1.00 98.12 85 ILE A C 1
ATOM 627 O O . ILE A 1 85 ? 22.624 1.839 -1.282 1.00 98.12 85 ILE A O 1
ATOM 631 N N . GLY A 1 86 ? 20.718 3.040 -1.221 1.00 96.62 86 GLY A N 1
ATOM 632 C CA . GLY A 1 86 ? 20.757 3.480 -2.619 1.00 96.62 86 GLY A CA 1
ATOM 633 C C . GLY A 1 86 ? 20.191 2.486 -3.638 1.00 96.62 86 GLY A C 1
ATOM 634 O O . GLY A 1 86 ? 20.051 2.857 -4.799 1.00 96.62 86 GLY A O 1
ATOM 635 N N . TYR A 1 87 ? 19.816 1.269 -3.226 1.00 98.06 87 TYR A N 1
ATOM 636 C CA . TYR A 1 87 ? 19.351 0.218 -4.145 1.00 98.06 87 TYR A CA 1
ATOM 637 C C . TYR A 1 87 ? 17.834 -0.007 -4.158 1.00 98.06 87 TYR A C 1
ATOM 639 O O . TYR A 1 87 ? 17.327 -0.740 -5.010 1.00 98.06 87 TYR A O 1
ATOM 647 N N . SER A 1 88 ? 17.093 0.609 -3.236 1.00 98.75 88 SER A N 1
ATOM 648 C CA . SER A 1 88 ? 15.631 0.563 -3.246 1.00 98.75 88 SER A CA 1
ATOM 649 C C . SER A 1 88 ? 14.991 1.806 -2.639 1.00 98.75 88 SER A C 1
ATOM 651 O O . SER A 1 88 ? 15.516 2.397 -1.694 1.00 98.75 88 SER A O 1
ATOM 653 N N . THR A 1 89 ? 13.818 2.159 -3.154 1.00 98.88 89 THR A N 1
ATOM 654 C CA . THR A 1 89 ? 12.893 3.130 -2.557 1.00 98.88 89 THR A CA 1
ATOM 655 C C . THR A 1 89 ? 11.552 2.438 -2.412 1.00 98.88 89 THR A C 1
ATOM 657 O O . THR A 1 89 ? 11.076 1.820 -3.364 1.00 98.88 89 THR A O 1
ATOM 660 N N . HIS A 1 90 ? 10.953 2.482 -1.226 1.00 98.88 90 HIS A N 1
ATOM 661 C CA . HIS A 1 90 ? 9.749 1.702 -0.961 1.00 98.88 90 HIS A CA 1
ATOM 662 C C . HIS A 1 90 ? 8.868 2.305 0.131 1.00 98.88 90 HIS A C 1
ATOM 664 O O . HIS A 1 90 ? 9.346 2.983 1.043 1.00 98.88 90 HIS A O 1
ATOM 670 N N . ALA A 1 91 ? 7.574 2.014 0.059 1.00 98.88 91 ALA A N 1
ATOM 671 C CA . ALA A 1 91 ? 6.543 2.560 0.925 1.00 98.88 91 ALA A CA 1
ATOM 672 C C . ALA A 1 91 ? 5.759 1.472 1.667 1.00 98.88 91 ALA A C 1
ATOM 674 O O . ALA A 1 91 ? 5.491 0.387 1.147 1.00 98.88 91 ALA A O 1
ATOM 675 N N . GLY A 1 92 ? 5.384 1.789 2.899 1.00 98.56 92 GLY A N 1
ATOM 676 C CA . GLY A 1 92 ? 4.536 0.972 3.753 1.00 98.56 92 GLY A CA 1
ATOM 677 C C . GLY A 1 92 ? 3.362 1.799 4.245 1.00 98.56 92 GLY A C 1
ATOM 678 O O . GLY A 1 92 ? 3.474 3.015 4.409 1.00 98.56 92 GLY A O 1
ATOM 679 N N . ALA A 1 93 ? 2.238 1.134 4.471 1.00 98.19 93 ALA A N 1
ATOM 680 C CA . ALA A 1 93 ? 1.052 1.745 5.040 1.00 98.19 93 ALA A CA 1
ATOM 681 C C . ALA A 1 93 ? 0.308 0.729 5.906 1.00 98.19 93 ALA A C 1
ATOM 683 O O . ALA A 1 93 ? 0.383 -0.479 5.668 1.00 98.19 93 ALA A O 1
ATOM 684 N N . LEU A 1 94 ? -0.424 1.231 6.894 1.00 98.31 94 LEU A N 1
ATOM 685 C CA . LEU A 1 94 ? -1.334 0.432 7.705 1.00 98.31 94 LEU A CA 1
ATOM 686 C C . LEU A 1 94 ? -2.636 1.179 7.977 1.00 98.31 94 LEU A C 1
ATOM 688 O O . LEU A 1 94 ? -2.682 2.410 7.942 1.00 98.31 94 LEU A O 1
ATOM 692 N N . VAL A 1 95 ? -3.670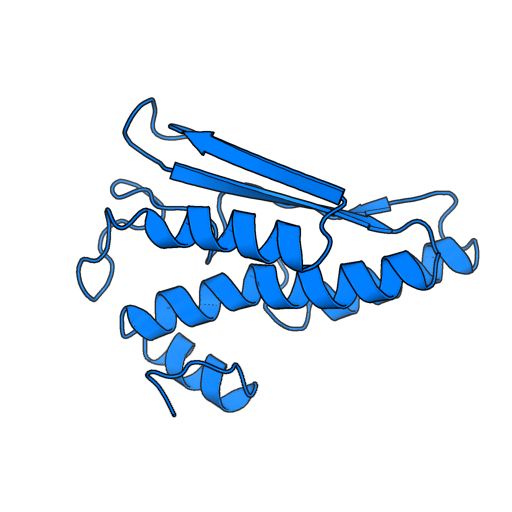 0.407 8.294 1.00 98.75 95 VAL A N 1
ATOM 693 C CA . VAL A 1 95 ? -4.949 0.901 8.809 1.00 98.75 95 VAL A CA 1
ATOM 694 C C . VAL A 1 95 ? -5.318 0.187 10.102 1.00 98.75 95 VAL A C 1
ATOM 696 O O . VAL A 1 95 ? -5.024 -0.998 10.282 1.00 98.75 95 VAL A O 1
ATOM 699 N N . VAL A 1 96 ? -5.977 0.908 10.999 1.00 98.88 96 VAL A N 1
ATOM 700 C CA . VAL A 1 96 ? -6.517 0.390 12.253 1.00 98.88 96 VAL A CA 1
ATOM 701 C C . VAL A 1 96 ? -8.007 0.119 12.069 1.00 98.88 96 VAL A C 1
ATOM 703 O O . VAL A 1 96 ? -8.792 1.016 11.776 1.00 98.88 96 VAL A O 1
ATOM 706 N N . CYS A 1 97 ? -8.397 -1.135 12.264 1.00 98.81 97 CYS A N 1
ATOM 707 C CA . CYS A 1 97 ? -9.784 -1.566 12.362 1.00 98.81 97 CYS A CA 1
ATOM 708 C C . CYS A 1 97 ? -10.228 -1.416 13.819 1.00 98.81 97 CYS A C 1
ATOM 710 O O . CYS A 1 97 ? -10.001 -2.318 14.626 1.00 98.81 97 CYS A O 1
ATOM 712 N N . ASP A 1 98 ? -10.801 -0.267 14.170 1.00 98.75 98 ASP A N 1
ATOM 713 C CA . ASP A 1 98 ? -11.271 0.048 15.527 1.00 98.75 98 ASP A CA 1
ATOM 714 C C . ASP A 1 98 ? -12.791 -0.125 15.713 1.00 98.75 98 ASP A C 1
ATOM 716 O O . ASP A 1 98 ? -13.318 0.127 16.795 1.00 98.75 98 ASP A O 1
ATOM 720 N N . GLY A 1 99 ? -13.492 -0.588 14.675 1.00 98.69 99 GLY A N 1
ATOM 721 C CA . GLY A 1 99 ? -14.933 -0.825 14.679 1.00 98.69 99 GLY A CA 1
ATOM 722 C C . GLY A 1 99 ? -15.783 0.403 14.354 1.00 98.69 99 GLY A C 1
ATOM 723 O O . GLY A 1 99 ? -17.007 0.295 14.313 1.00 98.69 99 GLY A O 1
ATOM 724 N N . THR A 1 100 ? -15.178 1.566 14.100 1.00 98.81 100 THR A N 1
ATOM 725 C CA . THR A 1 100 ? -15.925 2.786 13.768 1.00 98.81 100 THR A CA 1
ATOM 726 C C . THR A 1 100 ? -16.318 2.843 12.288 1.00 98.81 100 THR A C 1
ATOM 728 O O . THR A 1 100 ? -15.648 2.277 11.419 1.00 98.81 100 THR A O 1
ATOM 731 N N . GLU A 1 101 ? -17.396 3.574 11.977 1.00 98.31 101 GLU A N 1
ATOM 732 C CA . GLU A 1 101 ? -17.797 3.862 10.588 1.00 98.31 101 GLU A CA 1
ATOM 733 C C . GLU A 1 101 ? -16.760 4.720 9.844 1.00 98.31 101 GLU A C 1
ATOM 735 O O . GLU A 1 101 ? -16.624 4.619 8.622 1.00 98.31 101 GLU A O 1
ATOM 740 N N . ASP A 1 102 ? -16.029 5.578 10.567 1.00 98.38 102 ASP A N 1
ATOM 741 C CA . ASP A 1 102 ? -14.948 6.370 9.980 1.00 98.38 102 ASP A CA 1
ATOM 742 C C . ASP A 1 102 ? -13.789 5.464 9.551 1.00 98.38 102 ASP A C 1
ATOM 744 O O . ASP A 1 102 ? -13.340 5.545 8.405 1.00 98.38 102 ASP A O 1
ATOM 748 N N . ALA A 1 103 ? -13.378 4.527 10.414 1.00 98.50 103 ALA A N 1
ATOM 749 C CA . ALA A 1 103 ? -12.391 3.519 10.053 1.00 98.50 103 ALA A CA 1
ATOM 750 C C . ALA A 1 103 ? -12.855 2.669 8.863 1.00 98.50 103 ALA A C 1
ATOM 752 O O . ALA A 1 103 ? -12.067 2.481 7.942 1.00 98.50 103 ALA A O 1
ATOM 753 N N . GLU A 1 104 ? -14.121 2.228 8.799 1.00 98.50 104 GLU A N 1
ATOM 754 C CA . GLU A 1 104 ? -14.626 1.440 7.655 1.00 98.50 104 GLU A CA 1
ATOM 755 C C . GLU A 1 104 ? -14.423 2.183 6.322 1.00 98.50 104 GLU A C 1
ATOM 757 O O . GLU A 1 104 ? -13.908 1.606 5.362 1.00 98.50 104 GLU A O 1
ATOM 762 N N . ARG A 1 105 ? -14.714 3.492 6.288 1.00 98.44 105 ARG A N 1
ATOM 763 C CA . ARG A 1 105 ? -14.487 4.346 5.111 1.00 98.44 105 ARG A CA 1
ATOM 764 C C . ARG A 1 105 ? -13.008 4.496 4.746 1.00 98.44 105 ARG A C 1
ATOM 766 O O . ARG A 1 105 ? -12.676 4.520 3.560 1.00 98.44 105 ARG A O 1
ATOM 773 N N . ARG A 1 106 ? -12.116 4.654 5.732 1.00 98.50 106 ARG A N 1
ATOM 774 C CA . ARG A 1 106 ? -10.661 4.741 5.491 1.00 98.50 106 ARG A CA 1
ATOM 775 C C . ARG A 1 106 ? -10.114 3.406 4.984 1.00 98.50 106 ARG A C 1
ATOM 777 O O . ARG A 1 106 ? -9.388 3.388 3.994 1.00 98.50 106 ARG A O 1
ATOM 784 N N . ILE A 1 107 ? -10.517 2.301 5.610 1.00 98.81 107 ILE A N 1
ATOM 785 C CA . ILE A 1 107 ? -10.128 0.930 5.259 1.00 98.81 107 ILE A CA 1
ATOM 786 C C . ILE A 1 107 ? -10.512 0.613 3.817 1.00 98.81 107 ILE A C 1
ATOM 788 O O . ILE A 1 107 ? -9.660 0.155 3.059 1.00 98.81 107 ILE A O 1
ATOM 792 N N . GLU A 1 108 ? -11.759 0.887 3.422 1.00 98.69 108 GLU A N 1
ATOM 793 C CA . GLU A 1 108 ? -12.221 0.658 2.050 1.00 98.69 108 GLU A CA 1
ATOM 794 C C . GLU A 1 108 ? -11.339 1.401 1.040 1.00 98.69 108 GLU A C 1
ATOM 796 O O . GLU A 1 108 ? -10.849 0.793 0.087 1.00 98.69 108 GLU A O 1
ATOM 801 N N . ARG A 1 109 ? -11.076 2.695 1.266 1.00 98.56 109 ARG A N 1
ATOM 802 C CA . ARG A 1 109 ? -10.250 3.502 0.359 1.00 98.56 109 ARG A CA 1
ATOM 803 C C . ARG A 1 109 ? -8.808 3.015 0.314 1.00 98.56 109 ARG A C 1
ATOM 805 O O . ARG A 1 109 ? -8.327 2.702 -0.769 1.00 98.56 109 ARG A O 1
ATOM 812 N N . VAL A 1 110 ? -8.138 2.914 1.463 1.00 98.81 110 VAL A N 1
ATOM 813 C CA . VAL A 1 110 ? -6.710 2.560 1.542 1.00 98.81 110 VAL A CA 1
ATOM 814 C C . VAL A 1 110 ? -6.464 1.164 0.977 1.00 98.81 110 VAL A C 1
ATOM 816 O O . VAL A 1 110 ? -5.584 0.986 0.140 1.00 98.81 110 VAL A O 1
ATOM 819 N N . LEU A 1 111 ? -7.273 0.172 1.361 1.00 98.75 111 LEU A N 1
ATOM 820 C CA . LEU A 1 111 ? -7.118 -1.204 0.879 1.00 98.75 111 LEU A CA 1
ATOM 821 C C . LEU A 1 111 ? -7.626 -1.412 -0.559 1.00 98.75 111 LEU A C 1
ATOM 823 O O . LEU A 1 111 ? -7.483 -2.512 -1.094 1.00 98.75 111 LEU A O 1
ATOM 827 N N . THR A 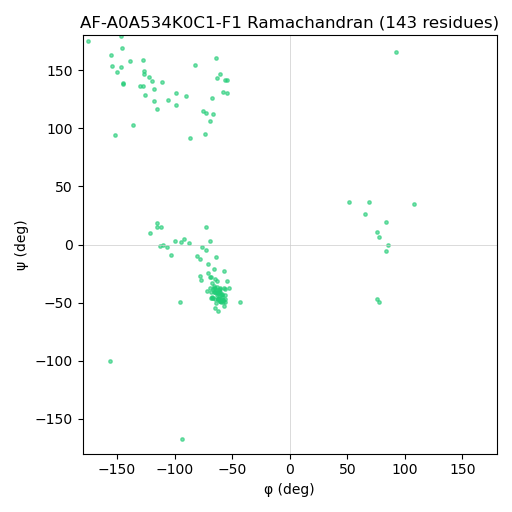1 112 ? -8.174 -0.372 -1.192 1.00 98.56 112 THR A N 1
ATOM 828 C CA . THR A 1 112 ? -8.441 -0.320 -2.636 1.00 98.56 112 THR A CA 1
ATOM 829 C C . THR A 1 112 ? -7.293 0.364 -3.374 1.00 98.56 112 THR A C 1
ATOM 831 O O . THR A 1 112 ? -6.768 -0.181 -4.345 1.00 98.56 112 THR A O 1
ATOM 834 N N . THR A 1 113 ? -6.864 1.542 -2.915 1.00 97.44 113 THR A N 1
ATOM 835 C CA . THR A 1 113 ? -5.824 2.336 -3.582 1.00 97.44 113 THR A CA 1
ATOM 836 C C . THR A 1 113 ? -4.445 1.700 -3.490 1.00 97.44 113 THR A C 1
ATOM 838 O O . THR A 1 113 ? -3.697 1.743 -4.464 1.00 97.44 113 THR A O 1
ATOM 841 N N . ASP A 1 114 ? -4.114 1.075 -2.358 1.00 98.69 114 ASP A N 1
ATOM 842 C CA . ASP A 1 114 ? -2.807 0.464 -2.124 1.00 98.69 114 ASP A CA 1
ATOM 843 C C . ASP A 1 114 ? -2.497 -0.682 -3.111 1.00 98.69 114 ASP A C 1
ATOM 845 O O . ASP A 1 114 ? -1.535 -0.556 -3.876 1.00 98.69 114 ASP A O 1
ATOM 849 N N . PRO A 1 115 ? -3.319 -1.752 -3.215 1.00 98.62 115 PRO A N 1
ATOM 850 C CA . PRO A 1 115 ? -3.124 -2.761 -4.257 1.00 98.62 115 PRO A CA 1
ATOM 851 C C . PRO A 1 115 ? -3.424 -2.219 -5.664 1.00 98.62 115 PRO A C 1
ATOM 853 O O . PRO A 1 115 ? -2.838 -2.697 -6.635 1.00 98.62 115 PRO A O 1
ATOM 856 N N . GLY A 1 116 ? -4.304 -1.218 -5.791 1.00 98.31 116 GLY A N 1
ATOM 857 C CA . GLY A 1 116 ? -4.643 -0.590 -7.071 1.00 98.31 116 GLY A CA 1
ATOM 858 C C . GLY A 1 116 ? -3.436 0.069 -7.736 1.00 98.31 116 GLY A C 1
ATOM 859 O O . GLY A 1 116 ? -3.235 -0.099 -8.936 1.00 98.31 116 GLY A O 1
ATOM 860 N N . MET A 1 117 ? -2.572 0.719 -6.949 1.00 98.44 117 MET A N 1
ATOM 861 C CA . MET A 1 117 ? -1.299 1.269 -7.429 1.00 98.44 117 MET A CA 1
ATOM 862 C C . MET A 1 117 ? -0.425 0.191 -8.081 1.00 98.44 117 MET A C 1
ATOM 864 O O . MET A 1 117 ? 0.213 0.440 -9.100 1.00 98.44 117 MET A O 1
ATOM 868 N N . GLY A 1 118 ? -0.424 -1.024 -7.525 1.00 98.50 118 GLY A N 1
ATOM 869 C CA . GLY A 1 118 ? 0.309 -2.153 -8.091 1.00 98.50 118 GLY A CA 1
ATOM 870 C C . GLY A 1 118 ? -0.227 -2.591 -9.447 1.00 98.50 118 GLY A C 1
ATOM 871 O O . GLY A 1 118 ? 0.566 -2.849 -10.352 1.00 98.50 118 GLY A O 1
ATOM 872 N N . VAL A 1 119 ? -1.552 -2.622 -9.613 1.00 98.62 119 VAL A N 1
ATOM 873 C CA . VAL A 1 119 ? -2.170 -2.924 -10.911 1.00 98.62 119 VAL A CA 1
ATOM 874 C C . VAL A 1 119 ? -1.813 -1.847 -11.933 1.00 98.62 119 VAL A C 1
ATOM 876 O O . VAL A 1 119 ? -1.316 -2.184 -13.003 1.00 98.62 119 VAL A O 1
ATOM 879 N N . VAL A 1 120 ? -1.997 -0.568 -11.589 1.00 98.44 120 VAL A N 1
ATOM 880 C CA . VAL A 1 120 ? -1.707 0.565 -12.486 1.00 98.44 120 VAL A CA 1
ATOM 881 C C . VAL A 1 120 ? -0.241 0.564 -12.915 1.00 98.44 120 VAL A C 1
ATOM 883 O O . VAL A 1 120 ? 0.039 0.628 -14.107 1.00 98.44 120 VAL A O 1
ATOM 886 N N . ARG A 1 121 ? 0.696 0.400 -11.972 1.00 98.62 121 ARG A N 1
ATOM 887 C CA . ARG A 1 121 ? 2.139 0.343 -12.253 1.00 98.62 121 ARG A CA 1
ATOM 888 C C . ARG A 1 121 ? 2.499 -0.747 -13.266 1.00 98.62 121 ARG A C 1
ATOM 890 O O . ARG A 1 121 ? 3.286 -0.519 -14.178 1.00 98.62 121 ARG A O 1
ATOM 897 N N . HIS A 1 122 ? 1.966 -1.955 -13.090 1.00 98.75 122 HIS A N 1
ATOM 898 C CA . HIS A 1 122 ? 2.282 -3.068 -13.988 1.00 98.75 122 HIS A CA 1
ATOM 899 C C . HIS A 1 122 ? 1.536 -2.964 -15.321 1.00 98.75 122 HIS A C 1
ATOM 901 O O . HIS A 1 122 ? 2.057 -3.388 -16.351 1.00 98.75 122 HIS A O 1
ATOM 907 N N . ALA A 1 123 ? 0.338 -2.383 -15.332 1.00 98.56 123 ALA A N 1
ATOM 908 C CA . ALA A 1 123 ? -0.365 -2.094 -16.571 1.00 98.56 123 ALA A CA 1
ATOM 909 C C . ALA A 1 123 ? 0.400 -1.054 -17.409 1.00 98.56 123 ALA A C 1
ATOM 911 O O . ALA A 1 123 ? 0.539 -1.241 -18.616 1.00 98.56 123 ALA A O 1
ATOM 912 N N . ASP A 1 124 ? 0.962 -0.027 -16.762 1.00 98.50 124 ASP A N 1
ATOM 913 C CA . ASP A 1 124 ? 1.785 1.012 -17.398 1.00 98.50 124 ASP A CA 1
ATOM 914 C C . ASP A 1 124 ? 3.051 0.420 -18.030 1.00 98.50 124 ASP A C 1
ATOM 916 O O . ASP A 1 124 ? 3.339 0.664 -19.199 1.00 98.50 124 ASP A O 1
ATOM 920 N N . ALA A 1 125 ? 3.707 -0.507 -17.324 1.00 98.50 125 ALA A N 1
ATOM 921 C CA . ALA A 1 125 ? 4.847 -1.264 -17.842 1.00 98.50 125 ALA A CA 1
ATOM 922 C C . ALA A 1 125 ? 4.496 -2.284 -18.954 1.00 98.50 125 ALA A C 1
ATOM 924 O O . ALA A 1 125 ? 5.357 -3.039 -19.417 1.00 98.50 125 ALA A O 1
ATOM 925 N N . GLY A 1 126 ? 3.232 -2.351 -19.387 1.00 98.19 126 GLY A N 1
ATOM 926 C CA . GLY A 1 126 ? 2.800 -3.151 -20.532 1.00 98.19 126 GLY A CA 1
ATOM 927 C C . GLY A 1 126 ? 2.524 -4.626 -20.233 1.00 98.19 126 GLY A C 1
ATOM 928 O O . GLY A 1 126 ? 2.528 -5.443 -21.159 1.00 98.19 126 GLY A O 1
ATOM 929 N N . TYR A 1 127 ? 2.299 -5.006 -18.971 1.00 98.62 127 TYR A N 1
ATOM 930 C CA . TYR A 1 127 ? 1.894 -6.373 -18.634 1.00 98.62 127 TYR A CA 1
ATOM 931 C C . TYR A 1 127 ? 0.416 -6.601 -18.981 1.00 98.62 127 TYR A C 1
ATOM 933 O O . TYR A 1 127 ? -0.481 -6.024 -18.369 1.00 98.62 127 TYR A O 1
ATOM 941 N N . GLU A 1 128 ? 0.157 -7.485 -19.947 1.00 98.25 128 GLU A N 1
ATOM 942 C CA . GLU A 1 128 ? -1.184 -7.751 -20.500 1.00 98.25 128 GLU A CA 1
ATOM 943 C C . GLU A 1 128 ? -2.201 -8.187 -19.438 1.00 98.25 128 GLU A C 1
ATOM 945 O O . GLU A 1 128 ? -3.355 -7.760 -19.473 1.00 98.25 128 GLU A O 1
ATOM 950 N N . ASP A 1 129 ? -1.772 -8.986 -18.459 1.00 98.25 129 ASP A N 1
ATOM 951 C CA . ASP A 1 129 ? -2.635 -9.419 -17.360 1.00 98.25 129 ASP A CA 1
ATOM 952 C C . ASP A 1 129 ? -3.050 -8.255 -16.456 1.00 98.25 129 ASP A C 1
ATOM 954 O O . ASP A 1 129 ? -4.206 -8.198 -16.045 1.00 98.25 129 ASP A O 1
ATOM 958 N N . ALA A 1 130 ? -2.153 -7.299 -16.195 1.00 98.44 130 ALA A N 1
ATOM 959 C CA . ALA A 1 130 ? -2.465 -6.112 -15.401 1.00 98.44 130 ALA A CA 1
ATOM 960 C C . ALA A 1 130 ? -3.382 -5.147 -16.166 1.00 98.44 130 ALA A C 1
ATOM 962 O O . ALA A 1 130 ? -4.331 -4.622 -15.589 1.00 98.44 130 ALA A O 1
ATOM 963 N N . ILE A 1 131 ? -3.158 -4.973 -17.474 1.00 98.50 131 ILE A N 1
ATOM 964 C CA . ILE A 1 131 ? -4.034 -4.180 -18.352 1.00 98.50 131 ILE A CA 1
ATOM 965 C C . ILE A 1 131 ? -5.444 -4.774 -18.377 1.00 98.50 131 ILE A C 1
ATOM 967 O O . ILE A 1 131 ? -6.427 -4.051 -18.212 1.00 98.50 131 ILE A O 1
ATOM 971 N N . ARG A 1 132 ? -5.556 -6.093 -18.579 1.00 98.31 132 ARG A N 1
ATOM 972 C CA . ARG A 1 132 ? -6.845 -6.793 -18.567 1.00 98.31 132 ARG A CA 1
ATOM 973 C C . ARG A 1 132 ? -7.516 -6.660 -17.203 1.00 98.31 132 ARG A C 1
ATOM 975 O O . ARG A 1 132 ? -8.673 -6.270 -17.141 1.00 98.31 132 ARG A O 1
ATOM 982 N N . PHE A 1 133 ? -6.772 -6.891 -16.122 1.00 98.25 133 PHE A N 1
ATOM 983 C CA . PHE A 1 133 ? -7.295 -6.770 -14.764 1.00 98.25 133 PHE A CA 1
ATOM 984 C C . PHE A 1 133 ? -7.823 -5.361 -14.468 1.00 98.25 133 PHE A C 1
ATOM 986 O O . PHE A 1 133 ? -8.903 -5.236 -13.898 1.00 98.25 133 PHE A O 1
ATOM 993 N N . ALA A 1 134 ? -7.096 -4.313 -14.873 1.00 98.06 134 ALA A N 1
ATOM 994 C CA . ALA A 1 134 ? -7.522 -2.927 -14.699 1.00 98.06 134 ALA A CA 1
ATOM 995 C C . ALA A 1 134 ? -8.855 -2.645 -15.406 1.00 98.06 134 ALA A C 1
ATOM 997 O O . ALA A 1 134 ? -9.736 -2.033 -14.808 1.00 98.06 134 ALA A O 1
ATOM 998 N N . LYS A 1 135 ? -9.024 -3.143 -16.639 1.00 96.75 135 LYS A N 1
ATOM 999 C CA . LYS A 1 135 ? -10.272 -3.014 -17.407 1.00 96.75 135 LYS A CA 1
ATOM 1000 C C . LYS A 1 135 ? -11.423 -3.798 -16.781 1.00 96.75 135 LYS A C 1
ATOM 1002 O O . LYS A 1 135 ? -12.504 -3.25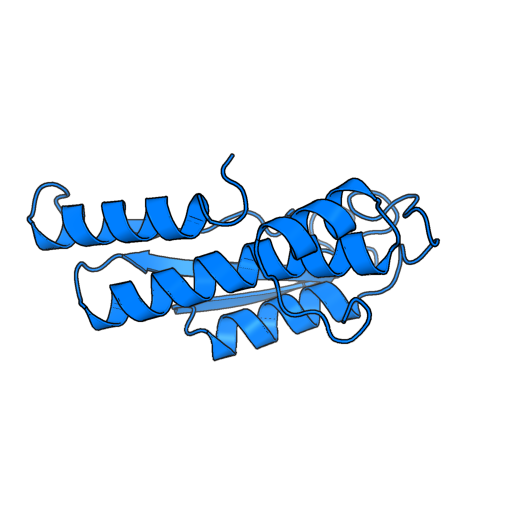2 -16.620 1.00 96.75 135 LYS A O 1
ATOM 1007 N N . ASP A 1 136 ? -11.180 -5.046 -16.389 1.00 97.12 136 ASP A N 1
ATOM 1008 C CA . ASP A 1 136 ? -12.208 -5.929 -15.821 1.00 97.12 136 ASP A CA 1
ATOM 1009 C C . ASP A 1 136 ? -12.735 -5.440 -14.456 1.00 97.12 136 ASP A C 1
ATOM 1011 O O . ASP A 1 136 ? -13.819 -5.841 -14.036 1.00 97.12 136 ASP A O 1
ATOM 1015 N N . HIS A 1 137 ? -11.971 -4.590 -13.758 1.00 96.81 137 HIS A N 1
ATOM 1016 C CA . HIS A 1 137 ? -12.306 -4.056 -12.432 1.00 96.81 137 HIS A CA 1
ATOM 1017 C C . HIS A 1 137 ? -12.530 -2.534 -12.422 1.00 96.81 137 HIS A C 1
ATOM 1019 O O . HIS A 1 137 ? -12.522 -1.935 -11.346 1.00 96.81 137 HIS A O 1
ATOM 1025 N N . ASP A 1 138 ? -12.704 -1.904 -13.590 1.00 95.44 138 ASP A N 1
ATOM 1026 C CA . ASP A 1 138 ? -12.942 -0.459 -13.742 1.00 95.44 138 ASP A CA 1
ATOM 1027 C C . ASP A 1 138 ? -11.919 0.430 -12.997 1.00 95.44 138 ASP A C 1
ATOM 1029 O O . ASP A 1 138 ? -12.241 1.495 -12.452 1.00 95.44 138 ASP A O 1
ATOM 1033 N N . ILE A 1 139 ? -10.651 0.006 -12.964 1.00 96.75 139 ILE A N 1
ATOM 1034 C CA . ILE A 1 139 ? -9.569 0.807 -12.388 1.00 96.75 139 ILE A CA 1
ATOM 1035 C C . ILE A 1 139 ? -9.274 1.962 -13.343 1.00 96.75 139 ILE A C 1
ATOM 1037 O O . ILE A 1 139 ? -8.772 1.767 -14.450 1.00 96.75 139 ILE A O 1
ATOM 1041 N N . ARG A 1 140 ? -9.562 3.184 -12.889 1.00 94.62 140 ARG A N 1
ATOM 1042 C CA . ARG A 1 140 ? -9.363 4.402 -13.680 1.00 94.62 140 ARG A CA 1
ATOM 1043 C C . ARG A 1 140 ? -7.883 4.661 -13.921 1.00 94.62 140 ARG A C 1
ATOM 1045 O O . ARG A 1 140 ? -7.144 5.003 -12.998 1.00 94.62 140 ARG A O 1
ATOM 1052 N N . MET A 1 141 ? -7.480 4.537 -15.176 1.00 93.94 141 MET A N 1
ATOM 1053 C CA . MET A 1 141 ? -6.121 4.765 -15.642 1.00 93.94 141 MET A CA 1
ATOM 1054 C C . MET A 1 141 ? -6.196 5.572 -16.943 1.00 93.94 141 MET A C 1
ATOM 10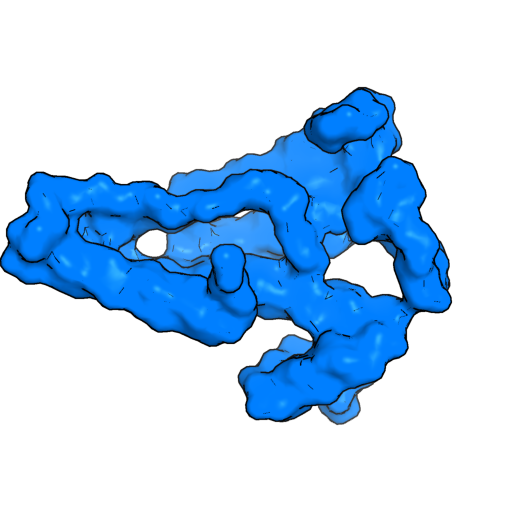56 O O . MET A 1 141 ? -6.491 4.987 -17.981 1.00 93.94 141 MET A O 1
ATOM 1060 N N . PRO A 1 142 ? -5.917 6.890 -16.919 1.00 93.38 142 PRO A N 1
ATOM 1061 C CA . PRO A 1 142 ? -6.112 7.766 -18.080 1.00 93.38 142 PRO A CA 1
ATOM 1062 C C . PRO A 1 142 ? -5.371 7.350 -19.359 1.00 93.38 142 PRO A C 1
ATOM 1064 O O . PRO A 1 142 ? -5.760 7.749 -20.448 1.00 93.38 142 PRO A O 1
ATOM 1067 N N . SER A 1 143 ? -4.293 6.571 -19.253 1.00 89.25 143 SER A N 1
ATOM 1068 C CA . SER A 1 143 ? -3.548 6.043 -20.403 1.00 89.25 143 SER A CA 1
ATOM 1069 C C . SER A 1 143 ? -4.176 4.797 -21.046 1.00 89.25 143 SER A C 1
ATOM 1071 O O . SER A 1 143 ? -3.726 4.388 -22.115 1.00 89.25 143 SER A O 1
ATOM 1073 N N . LEU A 1 144 ? -5.189 4.188 -20.416 1.00 82.88 144 LEU A N 1
ATOM 1074 C CA . LEU A 1 144 ? -5.930 3.023 -20.919 1.00 82.88 144 LEU A CA 1
ATOM 1075 C C . LEU A 1 144 ? -7.399 3.324 -21.272 1.00 82.88 144 LEU A C 1
ATOM 1077 O O . LEU A 1 144 ? -8.096 2.398 -21.702 1.00 82.88 144 LEU A O 1
ATOM 1081 N N . GLU A 1 145 ? -7.848 4.567 -21.073 1.00 66.56 145 GLU A N 1
ATOM 1082 C CA . GLU A 1 145 ? -9.173 5.074 -21.474 1.00 66.56 145 GLU A CA 1
ATOM 1083 C C . GLU A 1 145 ? -9.263 5.364 -22.982 1.00 66.56 145 GLU A C 1
ATOM 1085 O O . GLU A 1 145 ? -8.259 5.816 -23.582 1.00 66.56 145 GLU A O 1
#

pLDDT: mean 97.9, std 3.14, range [66.56, 98.88]